Protein AF-A0A8T5T2Q2-F1 (afdb_monomer)

Secondary structure (DSSP, 8-state):
-HHHHHHHHHHHHHHS--SEEEEETTEEEEE-SSS-TTTSEEE-S----S-HHHHHHHHHHHHHHTT----B---S---

Sequence (79 aa):
MKDRVSHLQELSNNSWPAKNILLLNGWIIRISEGVTNRANSVLPLRYSGTNVHEDIKEVENIYSSNNLPVIFQVPDYYE

Foldseek 3Di:
DLVVVLVVLVVVCVVDDAPDWDDDQQKTQADHPQPDCSRHAIEPSDHRDDDVVVVVVVSCVVQVVVVHDYHYDDDPDDD

Mean predicted aligned error: 4.46 Å

Solvent-accessible surface area (backbone atoms only — not comparable to full-atom values): 4736 Å² total; per-residue (Å²): 112,65,69,60,54,47,49,51,50,52,52,55,42,72,76,55,68,42,82,38,79,48,80,53,51,57,22,41,39,28,45,42,95,67,85,42,72,84,36,24,22,31,38,69,74,41,83,70,65,93,51,70,69,60,53,50,51,52,51,46,51,57,25,52,78,67,77,39,80,78,42,75,63,73,70,97,78,82,130

Structure (mmCIF, N/CA/C/O backbone):
data_AF-A0A8T5T2Q2-F1
#
_entry.id   AF-A0A8T5T2Q2-F1
#
loop_
_atom_site.group_PDB
_atom_site.id
_atom_site.type_symbol
_atom_site.label_atom_id
_atom_site.label_alt_id
_atom_site.label_comp_id
_atom_site.label_asym_id
_atom_site.label_entity_id
_atom_site.label_seq_id
_atom_site.pdbx_PDB_ins_code
_atom_site.Cartn_x
_atom_site.Cartn_y
_atom_site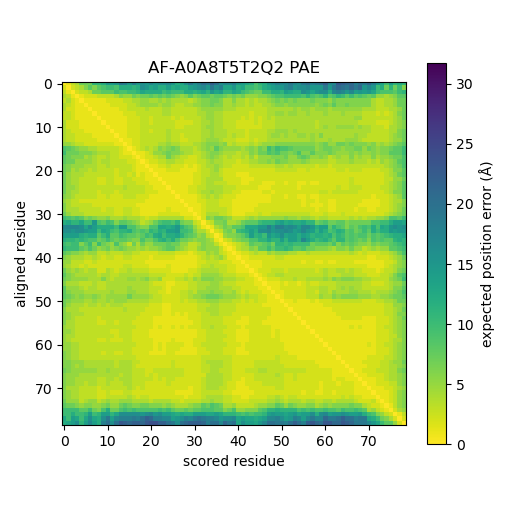.Cartn_z
_atom_site.occupancy
_atom_site.B_iso_or_equiv
_atom_site.auth_seq_id
_atom_site.auth_comp_id
_atom_site.auth_asym_id
_atom_site.auth_atom_id
_atom_site.pdbx_PDB_model_num
ATOM 1 N N . MET A 1 1 ? -1.290 -8.533 -21.139 1.00 60.91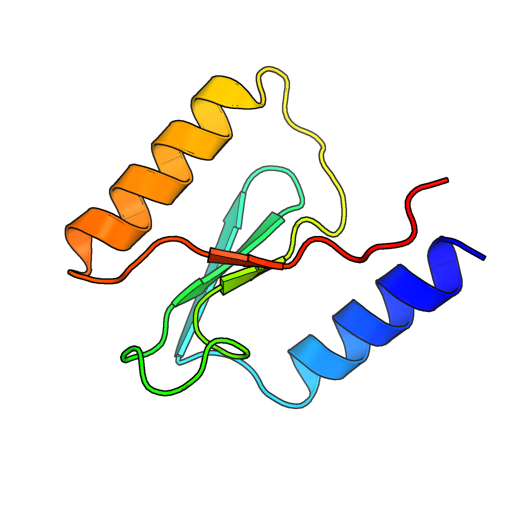 1 MET A N 1
ATOM 2 C CA . MET A 1 1 ? -2.573 -8.542 -20.392 1.00 60.91 1 MET A CA 1
ATOM 3 C C . MET A 1 1 ? -2.431 -7.850 -19.032 1.00 60.91 1 MET A C 1
ATOM 5 O O . MET A 1 1 ? -3.272 -7.013 -18.724 1.00 60.91 1 MET A O 1
ATOM 9 N N . LYS A 1 2 ? -1.327 -8.098 -18.304 1.00 64.56 2 LYS A N 1
ATOM 10 C CA . LYS A 1 2 ? -0.865 -7.379 -17.096 1.00 64.56 2 LYS A CA 1
ATOM 11 C C . LYS A 1 2 ? -1.099 -5.864 -17.106 1.00 64.56 2 LYS A C 1
ATOM 13 O O . LYS A 1 2 ? -1.815 -5.357 -16.250 1.00 64.56 2 LYS A O 1
ATOM 18 N N . ASP A 1 3 ? -0.604 -5.167 -18.131 1.00 71.62 3 ASP A N 1
ATOM 19 C CA . ASP A 1 3 ? -0.717 -3.703 -18.205 1.00 71.62 3 ASP A CA 1
ATOM 20 C C . ASP A 1 3 ? -2.167 -3.210 -18.231 1.00 71.62 3 ASP A C 1
ATOM 22 O O . ASP A 1 3 ? -2.465 -2.152 -17.688 1.00 71.62 3 ASP A O 1
ATOM 26 N N . ARG A 1 4 ? -3.098 -3.990 -18.801 1.00 83.38 4 ARG A N 1
ATOM 27 C CA . ARG A 1 4 ? -4.520 -3.617 -18.827 1.00 83.38 4 ARG A CA 1
ATOM 28 C C . ARG A 1 4 ? -5.157 -3.728 -17.445 1.00 83.38 4 ARG A C 1
ATOM 30 O O . ARG A 1 4 ? -5.949 -2.864 -17.094 1.00 83.38 4 ARG A O 1
ATOM 37 N N . VAL A 1 5 ? -4.825 -4.761 -16.666 1.00 83.56 5 VAL A N 1
ATOM 38 C CA . VAL A 1 5 ? -5.382 -4.944 -15.314 1.00 83.56 5 VAL A CA 1
ATOM 39 C C . VAL A 1 5 ? -4.845 -3.873 -14.373 1.00 83.56 5 VAL A C 1
ATOM 41 O O . VAL A 1 5 ? -5.641 -3.197 -13.725 1.00 83.56 5 VAL A O 1
ATOM 44 N N . SER A 1 6 ? -3.527 -3.653 -14.356 1.00 82.38 6 SER A N 1
ATOM 45 C CA . SER A 1 6 ? -2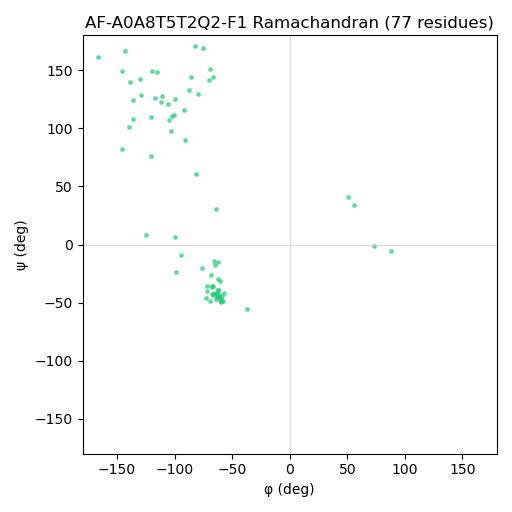.919 -2.593 -13.542 1.00 82.38 6 SER A CA 1
ATOM 46 C C . SER A 1 6 ? -3.471 -1.216 -13.916 1.00 82.38 6 SER A C 1
ATOM 48 O O . SER A 1 6 ? -3.873 -0.463 -13.036 1.00 82.38 6 SER A O 1
ATOM 50 N N . HIS A 1 7 ? -3.604 -0.920 -15.214 1.00 86.69 7 HIS A N 1
ATOM 51 C CA . HIS A 1 7 ? -4.172 0.348 -15.671 1.00 86.69 7 HIS A CA 1
ATOM 52 C C . HIS A 1 7 ? -5.638 0.533 -15.245 1.00 86.69 7 HIS A C 1
ATOM 54 O O . HIS A 1 7 ? -6.028 1.611 -14.800 1.00 86.69 7 HIS A O 1
ATOM 60 N N . LEU A 1 8 ? -6.464 -0.516 -15.321 1.00 88.62 8 LEU A N 1
ATOM 61 C CA . LEU A 1 8 ? -7.849 -0.453 -14.845 1.00 88.62 8 LEU A CA 1
ATOM 62 C C . LEU A 1 8 ? -7.932 -0.280 -13.323 1.00 88.62 8 LEU A C 1
ATOM 64 O O . LEU A 1 8 ? -8.810 0.436 -12.842 1.00 88.62 8 LEU A O 1
ATOM 68 N N . GLN A 1 9 ? -7.022 -0.892 -12.563 1.00 87.50 9 GLN A N 1
ATOM 69 C CA . GLN A 1 9 ? -6.936 -0.696 -11.116 1.00 87.50 9 GLN A CA 1
ATOM 70 C C . GLN A 1 9 ? -6.526 0.742 -10.764 1.00 87.50 9 GLN A C 1
ATOM 72 O O . GLN A 1 9 ? -7.134 1.334 -9.874 1.00 87.50 9 GLN A O 1
ATOM 77 N N . GLU A 1 10 ? -5.571 1.332 -11.489 1.00 88.19 10 GLU A N 1
ATOM 78 C CA . GLU A 1 10 ? -5.185 2.744 -11.345 1.00 88.19 10 GLU A CA 1
ATOM 79 C C . GLU A 1 10 ? -6.357 3.686 -11.647 1.00 88.19 10 GLU A C 1
ATOM 81 O O . GLU A 1 10 ? -6.679 4.558 -10.838 1.00 88.19 10 GLU A O 1
ATOM 86 N N . LEU A 1 11 ? -7.052 3.481 -12.771 1.00 90.06 11 LEU A N 1
ATOM 87 C CA . LEU A 1 11 ? -8.230 4.274 -13.138 1.00 90.06 11 LEU A CA 1
ATOM 88 C C . LEU A 1 11 ? -9.356 4.139 -12.104 1.00 90.06 11 LEU A C 1
ATOM 90 O O . LEU A 1 11 ? -9.943 5.141 -11.685 1.00 90.06 11 LEU A O 1
ATOM 94 N N . SER A 1 12 ? -9.647 2.914 -11.658 1.00 87.25 12 SER A N 1
ATOM 95 C CA . SER A 1 12 ? -10.653 2.664 -10.623 1.00 87.25 12 SER A CA 1
ATOM 96 C C . SER A 1 12 ? -10.286 3.327 -9.297 1.00 87.25 12 SER A C 1
ATOM 98 O O . SER A 1 12 ? -11.175 3.840 -8.619 1.00 87.25 12 SER A O 1
ATOM 100 N N . ASN A 1 13 ? -9.007 3.307 -8.919 1.00 87.94 13 ASN A N 1
ATOM 101 C CA . ASN A 1 13 ? -8.505 3.960 -7.715 1.00 87.94 13 ASN A CA 1
ATOM 102 C C . ASN A 1 13 ? -8.679 5.482 -7.800 1.00 87.94 13 ASN A C 1
ATOM 104 O O . ASN A 1 13 ? -9.207 6.097 -6.879 1.00 87.94 13 ASN A O 1
ATOM 108 N N . ASN A 1 14 ? -8.301 6.080 -8.931 1.00 88.12 14 ASN A N 1
ATOM 109 C CA . ASN A 1 14 ? -8.387 7.528 -9.135 1.00 88.12 14 ASN A CA 1
ATOM 110 C C . ASN A 1 14 ? -9.833 8.039 -9.212 1.00 88.12 14 ASN A C 1
ATOM 112 O O . ASN A 1 14 ? -10.095 9.190 -8.874 1.00 88.12 14 ASN A O 1
ATOM 116 N N . SER A 1 15 ? -10.778 7.187 -9.618 1.00 88.00 15 SER A N 1
ATOM 117 C CA . SER A 1 15 ? -12.204 7.537 -9.691 1.00 88.00 15 SER A CA 1
ATOM 118 C C . SER A 1 15 ? -12.891 7.572 -8.320 1.00 88.00 15 SER A C 1
ATOM 120 O O . SER A 1 15 ? -13.952 8.177 -8.184 1.00 88.00 15 SER A O 1
ATOM 122 N N . TRP A 1 16 ? -12.321 6.915 -7.304 1.00 81.56 16 TRP A N 1
ATOM 123 C CA . TRP A 1 16 ? -12.843 6.924 -5.937 1.00 81.56 16 TRP A CA 1
ATOM 124 C C . TRP A 1 16 ? -11.696 6.875 -4.919 1.00 81.56 16 TRP A C 1
ATOM 126 O O . TRP A 1 16 ? -11.353 5.796 -4.420 1.00 81.56 16 TRP A O 1
ATOM 136 N N . PRO A 1 17 ? -11.084 8.032 -4.612 1.00 81.25 17 PRO A N 1
ATOM 137 C CA . PRO A 1 17 ? -9.931 8.089 -3.728 1.00 81.25 17 PRO A CA 1
ATOM 138 C C . PRO A 1 17 ? -10.311 7.757 -2.280 1.00 81.25 17 PRO A C 1
ATOM 140 O O . PRO A 1 17 ? -11.432 7.999 -1.825 1.00 81.25 17 PRO A O 1
ATOM 143 N N . ALA A 1 18 ? -9.353 7.198 -1.544 1.00 87.88 18 ALA A N 1
ATOM 144 C CA . ALA A 1 18 ? -9.472 7.032 -0.101 1.00 87.88 18 ALA A CA 1
ATOM 145 C C . ALA A 1 18 ? -9.270 8.361 0.635 1.00 87.88 18 ALA A C 1
ATOM 147 O O . ALA A 1 18 ? -8.817 9.346 0.054 1.00 87.88 18 ALA A O 1
ATOM 148 N N . LYS A 1 19 ? -9.585 8.370 1.935 1.00 89.12 19 LYS A N 1
ATOM 149 C CA . LYS A 1 19 ? -9.427 9.557 2.785 1.00 89.12 19 LYS A CA 1
ATOM 150 C C . LYS A 1 19 ? -7.955 9.954 2.910 1.00 89.12 19 LYS A C 1
ATOM 152 O O . LYS A 1 19 ? -7.640 11.131 2.810 1.00 89.12 19 LYS A O 1
ATOM 157 N N . 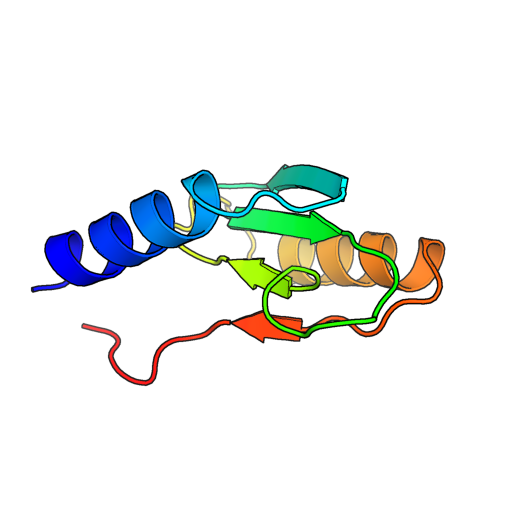ASN A 1 20 ? -7.074 8.970 3.089 1.00 91.06 20 ASN A N 1
ATOM 158 C CA . ASN A 1 20 ? -5.628 9.152 3.064 1.00 91.06 20 ASN A CA 1
ATOM 159 C C . ASN A 1 20 ? -4.985 8.119 2.134 1.00 91.06 20 ASN A C 1
ATOM 161 O O . ASN A 1 20 ? -5.411 6.960 2.086 1.00 91.06 20 ASN A O 1
ATOM 165 N N . ILE A 1 21 ? -3.949 8.546 1.414 1.00 93.12 21 ILE A N 1
ATOM 166 C CA . ILE A 1 21 ? -3.180 7.710 0.492 1.00 93.12 21 ILE A CA 1
ATOM 167 C C . ILE A 1 21 ? -1.699 7.865 0.827 1.00 93.12 21 ILE A C 1
ATOM 169 O O . ILE A 1 21 ? -1.198 8.986 0.899 1.00 93.12 21 ILE A O 1
ATOM 173 N N . LEU A 1 22 ? -1.007 6.741 1.002 1.00 94.75 22 LEU A N 1
ATOM 174 C CA . LEU A 1 22 ? 0.447 6.678 1.143 1.00 94.75 22 LEU A CA 1
ATOM 175 C C . LEU A 1 22 ? 1.024 5.831 0.008 1.00 94.75 22 LEU A C 1
ATOM 177 O O . LEU A 1 22 ? 0.374 4.905 -0.482 1.00 94.75 22 LEU A O 1
ATOM 181 N N . LEU A 1 23 ? 2.247 6.149 -0.406 1.00 95.06 23 LEU A N 1
ATOM 182 C CA . LEU A 1 23 ? 2.986 5.385 -1.405 1.00 95.06 23 LEU A CA 1
ATOM 183 C C . LEU A 1 23 ? 4.167 4.699 -0.727 1.00 95.06 23 LEU A C 1
ATOM 185 O O . LEU A 1 23 ? 4.963 5.363 -0.068 1.00 95.06 23 LEU A O 1
ATOM 189 N N . LEU A 1 24 ? 4.287 3.388 -0.919 1.00 96.25 24 LEU A N 1
ATOM 190 C CA . LEU A 1 24 ? 5.387 2.591 -0.383 1.00 96.25 24 LEU A CA 1
ATOM 191 C C . LEU A 1 24 ? 5.879 1.636 -1.463 1.00 96.25 24 LEU A C 1
ATOM 193 O O . LEU A 1 24 ? 5.187 0.684 -1.802 1.00 96.25 24 LEU A O 1
ATOM 197 N N . ASN A 1 25 ? 7.059 1.896 -2.027 1.00 95.44 25 ASN A N 1
ATOM 198 C CA . ASN A 1 25 ? 7.735 0.973 -2.947 1.00 95.44 25 ASN A CA 1
ATOM 199 C C . ASN A 1 25 ? 6.851 0.451 -4.101 1.00 95.44 25 ASN A C 1
ATOM 201 O O . ASN A 1 25 ? 6.898 -0.724 -4.461 1.00 95.44 25 ASN A O 1
ATOM 205 N N . GLY A 1 26 ? 6.033 1.337 -4.681 1.00 91.94 26 GLY A N 1
ATOM 206 C CA . GLY A 1 26 ? 5.101 1.020 -5.771 1.00 91.94 26 GLY A CA 1
ATOM 207 C C . GLY A 1 26 ? 3.715 0.536 -5.319 1.00 91.94 26 GLY A C 1
ATOM 208 O O . GLY A 1 26 ? 2.816 0.393 -6.152 1.00 91.94 26 GLY A O 1
ATOM 209 N N . TRP A 1 27 ? 3.509 0.337 -4.017 1.00 94.44 27 TRP A N 1
ATOM 210 C CA . TRP A 1 27 ? 2.200 0.076 -3.427 1.00 94.44 27 TRP A CA 1
ATOM 211 C C . TRP A 1 27 ? 1.468 1.372 -3.111 1.00 94.44 27 TRP A C 1
ATOM 213 O O . TRP A 1 27 ? 2.062 2.357 -2.669 1.00 94.44 27 TRP A O 1
ATOM 223 N N . ILE A 1 28 ? 0.150 1.334 -3.293 1.00 94.44 28 ILE A N 1
ATOM 224 C CA . ILE A 1 28 ? -0.765 2.386 -2.856 1.00 94.44 28 ILE A CA 1
ATOM 225 C C . ILE A 1 28 ? -1.451 1.898 -1.584 1.00 94.44 28 ILE A C 1
ATOM 227 O O . ILE A 1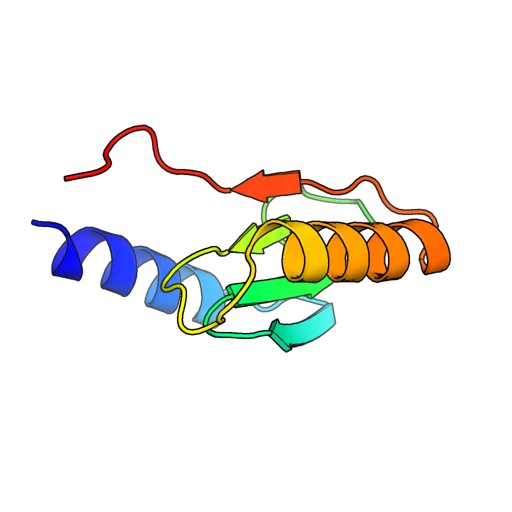 28 ? -2.277 0.988 -1.631 1.00 94.44 28 ILE A O 1
ATOM 231 N N . ILE A 1 29 ? -1.129 2.501 -0.448 1.00 95.12 29 ILE A N 1
ATOM 232 C CA . ILE A 1 29 ? -1.760 2.205 0.838 1.00 95.12 29 ILE A CA 1
ATOM 233 C C . ILE A 1 29 ? -2.937 3.158 1.003 1.00 95.12 29 ILE A C 1
ATOM 235 O O . ILE A 1 29 ? -2.751 4.375 1.088 1.00 95.12 29 ILE A O 1
ATOM 239 N N . ARG A 1 30 ? -4.155 2.616 1.041 1.00 93.69 30 ARG A N 1
ATOM 240 C CA . ARG A 1 30 ? -5.367 3.412 1.222 1.00 93.69 30 ARG A CA 1
ATOM 241 C C . ARG A 1 30 ? -5.926 3.246 2.620 1.00 93.69 30 ARG A C 1
ATOM 243 O O . ARG A 1 30 ? -6.305 2.139 3.006 1.00 93.69 30 ARG A O 1
ATOM 250 N N . ILE A 1 31 ? -6.034 4.364 3.330 1.00 91.81 31 ILE A N 1
ATOM 251 C CA . ILE A 1 31 ? -6.611 4.424 4.669 1.00 91.81 31 ILE A CA 1
ATOM 252 C C . ILE A 1 31 ? -7.932 5.187 4.599 1.00 91.81 31 ILE A C 1
ATOM 254 O O . ILE A 1 31 ? -8.011 6.342 4.168 1.00 91.81 31 ILE A O 1
ATOM 258 N N . SER A 1 32 ? -8.992 4.521 5.033 1.00 87.94 32 SER A N 1
ATOM 259 C CA . SER A 1 32 ? -10.328 5.084 5.202 1.00 87.94 32 SER A CA 1
ATOM 260 C C . SER A 1 32 ? -10.951 4.464 6.451 1.00 87.94 32 SER A C 1
ATOM 262 O O . SER A 1 32 ? -10.421 3.480 6.948 1.00 87.94 32 SER A O 1
ATOM 264 N N . GLU A 1 33 ? -12.051 5.020 6.961 1.00 78.75 33 GLU A N 1
ATOM 265 C CA . GLU A 1 33 ? -12.698 4.708 8.256 1.00 78.75 33 GLU A CA 1
ATOM 266 C C . GLU A 1 33 ? -13.263 3.266 8.376 1.00 78.75 33 GLU A C 1
ATOM 268 O O . GLU A 1 33 ? -14.275 3.034 9.025 1.00 78.75 33 GLU A O 1
ATOM 273 N N . GLY A 1 34 ? -12.669 2.275 7.705 1.00 67.94 34 GLY A N 1
ATOM 274 C CA . GLY A 1 34 ? -13.023 0.858 7.774 1.00 67.94 34 GLY A CA 1
ATOM 275 C C . GLY A 1 34 ? -14.326 0.487 7.067 1.00 67.94 34 GLY A C 1
ATOM 276 O O . GLY A 1 34 ? -14.674 -0.686 7.023 1.00 67.94 34 GLY A O 1
ATOM 277 N N . VAL A 1 35 ? -15.039 1.458 6.484 1.00 69.44 35 VAL A N 1
ATOM 278 C CA . VAL A 1 35 ? -16.398 1.260 5.947 1.00 69.44 35 VAL A CA 1
ATOM 279 C C . VAL A 1 35 ? -16.424 0.332 4.729 1.00 69.44 35 VAL A C 1
ATOM 281 O O . VAL A 1 35 ? -17.374 -0.425 4.548 1.00 69.44 35 VAL A O 1
ATOM 284 N N . THR A 1 36 ? -15.398 0.377 3.869 1.00 72.19 36 THR A N 1
ATOM 285 C CA . THR A 1 36 ? -15.320 -0.500 2.690 1.00 72.19 36 THR A CA 1
ATOM 286 C C . THR A 1 36 ? -13.909 -1.029 2.470 1.00 72.19 36 THR A C 1
ATOM 288 O O . THR A 1 36 ? -12.937 -0.274 2.515 1.00 72.19 36 THR A O 1
ATOM 291 N N . ASN A 1 37 ? -13.804 -2.305 2.093 1.00 70.19 37 ASN A N 1
ATOM 292 C CA . ASN A 1 37 ? -12.534 -2.924 1.696 1.00 70.19 37 ASN A CA 1
ATOM 293 C C . ASN A 1 37 ? -11.966 -2.331 0.393 1.00 70.19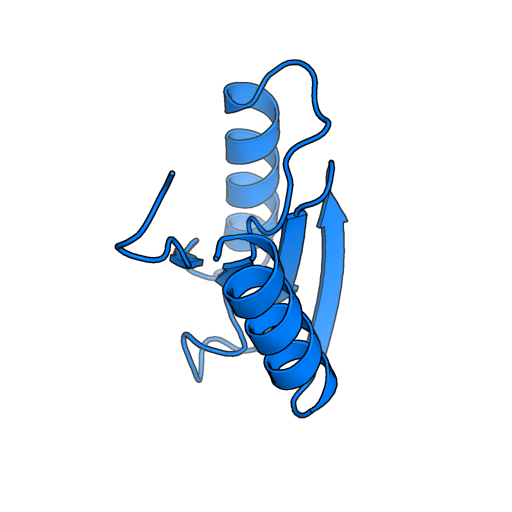 37 ASN A C 1
ATOM 295 O O . ASN A 1 37 ? -10.793 -2.530 0.089 1.00 70.19 37 ASN A O 1
ATOM 299 N N . ARG A 1 38 ? -12.766 -1.578 -0.382 1.00 75.62 38 ARG A N 1
ATOM 300 C CA . ARG A 1 38 ? -12.287 -0.880 -1.586 1.00 75.62 38 ARG A CA 1
ATOM 301 C C . ARG A 1 38 ? -11.421 0.326 -1.230 1.00 75.62 38 ARG A C 1
ATOM 303 O O . ARG A 1 38 ? -10.370 0.507 -1.826 1.00 75.62 38 ARG A O 1
ATOM 310 N N . ALA A 1 39 ? -11.856 1.151 -0.279 1.00 80.25 39 ALA A N 1
ATOM 311 C CA . ALA A 1 39 ? -11.132 2.362 0.113 1.00 80.25 39 ALA A CA 1
ATOM 312 C C . ALA A 1 39 ? -10.193 2.153 1.315 1.00 80.25 39 ALA A C 1
ATOM 314 O O . ALA A 1 39 ? -9.409 3.047 1.615 1.00 80.25 39 ALA A O 1
ATOM 315 N N . ASN A 1 40 ? -10.260 0.998 1.986 1.00 90.12 40 ASN A N 1
ATOM 316 C CA . ASN A 1 40 ? -9.378 0.626 3.089 1.00 90.12 40 ASN A CA 1
ATOM 317 C C . ASN A 1 40 ? -8.605 -0.664 2.769 1.00 90.12 40 ASN A C 1
ATOM 319 O O . ASN A 1 40 ? -8.971 -1.747 3.222 1.00 90.12 40 ASN A O 1
ATOM 323 N N . SER A 1 41 ? -7.589 -0.549 1.915 1.00 93.44 41 SER A N 1
ATOM 324 C CA . SER A 1 41 ? -6.754 -1.674 1.478 1.00 93.44 41 SER A CA 1
ATOM 325 C C . SER A 1 41 ? -5.488 -1.206 0.763 1.00 93.44 41 SER A C 1
ATOM 327 O O . SER A 1 41 ? -5.396 -0.079 0.275 1.00 93.44 41 SER A O 1
ATOM 329 N N . VAL A 1 42 ? -4.516 -2.103 0.672 1.00 94.69 42 VAL A N 1
ATOM 330 C CA . VAL A 1 42 ? -3.287 -1.921 -0.094 1.00 94.69 42 VAL A CA 1
ATOM 331 C C . VAL A 1 42 ? -3.512 -2.378 -1.528 1.00 94.69 42 VAL A C 1
ATOM 333 O O . VAL A 1 42 ? -4.030 -3.471 -1.769 1.00 94.69 42 VAL A O 1
ATOM 336 N N . LEU A 1 43 ? -3.080 -1.550 -2.477 1.00 93.00 43 LEU A N 1
ATOM 337 C CA . LEU A 1 43 ? -3.010 -1.848 -3.903 1.00 93.00 43 LEU A CA 1
ATOM 338 C C . LEU A 1 43 ? -1.556 -2.148 -4.293 1.00 93.00 43 LEU A C 1
ATOM 340 O O . LEU A 1 43 ? -0.788 -1.209 -4.530 1.00 93.00 43 LEU A O 1
ATOM 344 N N . PRO A 1 44 ? -1.153 -3.428 -4.374 1.00 90.94 44 PRO A N 1
ATOM 345 C CA . PRO A 1 44 ? 0.197 -3.811 -4.763 1.00 90.94 44 PRO A CA 1
ATOM 346 C C . PRO A 1 44 ? 0.360 -3.793 -6.293 1.00 90.94 44 PRO A C 1
ATOM 348 O O . PRO A 1 44 ? 0.622 -4.820 -6.912 1.00 90.94 44 PRO A O 1
ATOM 351 N N . LEU A 1 45 ? 0.167 -2.626 -6.922 1.00 86.62 45 LEU A N 1
ATOM 352 C CA . LEU A 1 45 ? 0.188 -2.480 -8.387 1.00 86.62 45 LEU A CA 1
ATOM 353 C C . LEU A 1 45 ? 1.538 -2.867 -8.993 1.00 86.62 45 LEU A C 1
ATOM 355 O O . LEU A 1 45 ? 1.604 -3.535 -10.026 1.00 86.62 45 LEU A O 1
ATOM 359 N N . ARG A 1 46 ? 2.618 -2.412 -8.355 1.00 86.88 46 ARG A N 1
ATOM 360 C CA . ARG A 1 46 ? 4.007 -2.729 -8.689 1.00 86.88 46 ARG A CA 1
ATOM 361 C C . ARG A 1 46 ? 4.799 -2.788 -7.395 1.00 86.88 46 ARG A C 1
ATOM 363 O O . ARG A 1 46 ? 4.474 -2.075 -6.457 1.00 86.88 46 ARG A O 1
ATOM 370 N N . TYR A 1 47 ? 5.837 -3.612 -7.352 1.00 91.38 47 TYR A N 1
ATOM 371 C CA . TYR A 1 47 ? 6.762 -3.628 -6.228 1.00 91.38 47 TYR A CA 1
ATOM 372 C C . TYR A 1 47 ? 8.153 -3.223 -6.703 1.00 91.38 47 TYR A C 1
ATOM 374 O O . TYR A 1 47 ? 8.663 -3.785 -7.672 1.00 91.38 47 TYR A O 1
ATOM 382 N N . SER A 1 48 ? 8.734 -2.224 -6.048 1.00 94.50 48 SER A N 1
ATOM 383 C CA . SER A 1 48 ? 10.071 -1.698 -6.341 1.00 94.50 48 SER A CA 1
ATOM 384 C C . SER A 1 48 ? 10.994 -1.698 -5.121 1.00 94.50 48 SER A C 1
ATOM 386 O O . SER A 1 48 ? 12.058 -1.085 -5.172 1.00 94.50 48 SER A O 1
ATOM 388 N N . GLY A 1 49 ? 10.571 -2.315 -4.015 1.00 94.06 49 GLY A N 1
ATOM 389 C CA . GLY A 1 49 ? 11.367 -2.415 -2.796 1.00 94.06 49 GLY A CA 1
ATOM 390 C C . GLY A 1 49 ? 12.380 -3.558 -2.865 1.00 94.06 49 GLY A C 1
ATOM 391 O O . GLY A 1 49 ? 12.370 -4.378 -3.785 1.00 94.06 49 GLY A O 1
ATOM 392 N N . THR A 1 50 ? 13.277 -3.600 -1.885 1.00 95.62 50 THR A N 1
ATOM 393 C CA . THR A 1 50 ? 14.346 -4.607 -1.794 1.00 95.62 50 THR A CA 1
ATOM 394 C C . THR A 1 50 ? 14.007 -5.756 -0.846 1.00 95.62 50 THR A C 1
ATOM 396 O O . THR A 1 50 ? 14.548 -6.848 -1.013 1.00 95.62 50 THR A O 1
ATOM 399 N N . ASN A 1 51 ? 13.111 -5.540 0.125 1.00 96.31 51 ASN A N 1
ATOM 400 C CA . ASN A 1 51 ? 12.674 -6.549 1.087 1.00 96.31 51 ASN A CA 1
ATOM 401 C C . ASN A 1 51 ? 11.162 -6.459 1.340 1.00 96.31 51 ASN A C 1
ATOM 403 O O . ASN A 1 51 ? 10.684 -5.650 2.134 1.00 96.31 51 ASN A O 1
ATOM 407 N N . VAL A 1 52 ? 10.409 -7.354 0.700 1.00 95.19 52 VAL A N 1
ATOM 408 C CA . VAL A 1 52 ? 8.942 -7.356 0.783 1.00 95.19 52 VAL A CA 1
ATOM 409 C C . VAL A 1 52 ? 8.434 -7.599 2.204 1.00 95.19 52 VAL A C 1
ATOM 411 O O . VAL A 1 52 ? 7.384 -7.086 2.569 1.00 95.19 52 VAL A O 1
ATOM 414 N N . HIS A 1 53 ? 9.172 -8.338 3.036 1.00 97.12 53 HIS A N 1
ATOM 415 C CA . HIS A 1 53 ? 8.750 -8.620 4.408 1.00 97.12 53 HIS A CA 1
ATOM 416 C C . HIS A 1 53 ? 8.845 -7.388 5.311 1.00 97.12 53 HIS A C 1
ATOM 418 O O . HIS A 1 53 ? 7.995 -7.205 6.181 1.00 97.12 53 HIS A O 1
ATOM 424 N N . GLU A 1 54 ? 9.850 -6.537 5.099 1.00 97.88 54 GLU A N 1
ATOM 425 C CA . GLU A 1 54 ? 9.964 -5.261 5.814 1.00 97.88 54 GLU A CA 1
ATOM 426 C C . GLU A 1 54 ? 8.830 -4.315 5.417 1.00 97.88 54 GLU A C 1
ATOM 428 O O . GLU A 1 54 ? 8.183 -3.738 6.289 1.00 97.88 54 GLU A O 1
ATOM 433 N N . ASP A 1 55 ? 8.515 -4.241 4.123 1.00 97.38 55 ASP A N 1
ATOM 434 C CA . ASP A 1 55 ? 7.426 -3.397 3.629 1.00 97.38 55 ASP A CA 1
ATOM 435 C C . ASP A 1 55 ? 6.043 -3.890 4.081 1.00 97.38 55 ASP A C 1
ATOM 437 O O . ASP A 1 55 ? 5.183 -3.079 4.422 1.00 97.38 55 ASP A O 1
ATOM 441 N N . ILE A 1 56 ? 5.819 -5.209 4.151 1.00 97.56 56 ILE A N 1
ATOM 442 C CA . ILE A 1 56 ? 4.592 -5.773 4.743 1.00 97.56 56 ILE A CA 1
ATOM 443 C C . ILE A 1 56 ? 4.469 -5.349 6.207 1.00 97.56 56 ILE A C 1
ATOM 445 O O . ILE A 1 56 ? 3.407 -4.883 6.615 1.00 97.56 56 ILE A O 1
ATOM 449 N N . LYS A 1 57 ? 5.550 -5.462 6.986 1.00 98.00 57 LYS A N 1
ATOM 450 C CA . LYS A 1 57 ? 5.549 -5.077 8.401 1.00 98.00 57 LYS A CA 1
ATOM 451 C C . LYS A 1 57 ? 5.261 -3.586 8.584 1.00 98.00 57 LYS A C 1
ATOM 453 O O . LYS A 1 57 ? 4.536 -3.207 9.501 1.00 98.00 57 LYS A O 1
ATOM 458 N N . GLU A 1 58 ? 5.799 -2.742 7.709 1.00 97.56 58 GLU A N 1
ATOM 459 C CA . GLU A 1 58 ? 5.518 -1.306 7.726 1.00 97.56 58 GLU A CA 1
ATOM 460 C C . GLU A 1 58 ? 4.037 -1.020 7.456 1.00 97.56 58 GLU A C 1
ATOM 462 O O . GLU A 1 58 ? 3.397 -0.272 8.196 1.00 97.56 58 GLU A O 1
ATOM 467 N N . VAL A 1 59 ? 3.447 -1.685 6.459 1.00 97.31 59 VAL A N 1
ATOM 468 C CA . VAL A 1 59 ? 2.005 -1.601 6.199 1.00 97.31 59 VAL A CA 1
ATOM 469 C C . VAL A 1 59 ? 1.201 -2.041 7.427 1.00 97.31 59 VAL A C 1
ATOM 471 O O . VAL A 1 59 ? 0.277 -1.337 7.835 1.00 97.31 59 VAL A O 1
ATOM 474 N N . GLU A 1 60 ? 1.529 -3.181 8.035 1.00 97.06 60 GLU A N 1
ATOM 475 C CA . GLU A 1 60 ? 0.836 -3.680 9.229 1.00 97.06 60 GLU A CA 1
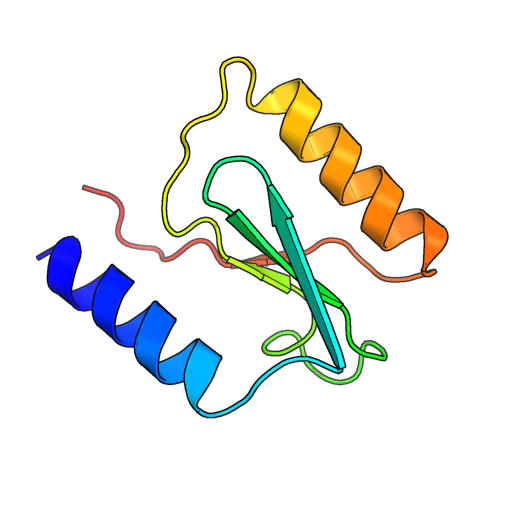ATOM 476 C C . GLU A 1 60 ? 0.873 -2.663 10.379 1.00 97.06 60 GLU A C 1
ATOM 478 O O . GLU A 1 60 ? -0.155 -2.415 11.016 1.00 97.06 60 GLU A O 1
ATOM 483 N N . ASN A 1 61 ? 2.017 -2.007 10.598 1.00 97.38 61 ASN A N 1
ATOM 484 C CA . ASN A 1 61 ? 2.158 -0.942 11.593 1.00 97.38 61 ASN A CA 1
ATOM 485 C C . ASN A 1 61 ? 1.261 0.266 11.276 1.00 97.38 61 ASN A C 1
ATOM 487 O O . ASN A 1 61 ? 0.589 0.792 12.169 1.00 97.38 61 ASN A O 1
ATOM 491 N N . ILE A 1 62 ? 1.205 0.692 10.009 1.00 95.56 62 ILE A N 1
ATOM 492 C CA . ILE A 1 62 ? 0.349 1.800 9.561 1.00 95.56 62 ILE A CA 1
ATOM 493 C C . ILE A 1 62 ? -1.124 1.486 9.846 1.00 95.56 62 ILE A C 1
ATOM 495 O O . ILE A 1 62 ? -1.813 2.299 10.460 1.00 95.56 62 ILE A O 1
ATOM 499 N N . TYR A 1 63 ? -1.619 0.309 9.462 1.00 94.31 63 TYR A N 1
ATOM 500 C CA . TYR A 1 63 ? -3.022 -0.051 9.704 1.00 94.31 63 TYR A CA 1
ATOM 501 C C . TYR A 1 63 ? -3.328 -0.228 11.198 1.00 94.31 63 TYR A C 1
ATOM 503 O O . TYR A 1 63 ? -4.334 0.297 11.680 1.00 94.31 63 TYR A O 1
ATOM 511 N N . SER A 1 64 ? -2.431 -0.878 11.947 1.00 94.69 64 SER A N 1
ATOM 512 C CA . SER A 1 64 ? -2.572 -1.091 13.394 1.00 94.69 64 SER A CA 1
ATOM 513 C C . SER A 1 64 ? -2.632 0.227 14.174 1.00 94.69 64 SER A C 1
ATOM 515 O O . SER A 1 64 ? -3.520 0.410 15.005 1.00 94.69 64 SER A O 1
ATOM 517 N N . SER A 1 65 ? -1.768 1.195 13.843 1.00 94.75 65 SER A N 1
ATOM 518 C CA . SER A 1 65 ? -1.777 2.533 14.463 1.00 94.75 65 SER A CA 1
ATOM 519 C C . SER A 1 65 ? -3.043 3.348 14.172 1.00 94.75 65 SER A C 1
ATOM 521 O O . SER A 1 65 ? -3.341 4.296 14.895 1.00 94.75 65 SER A O 1
ATOM 523 N N . ASN A 1 66 ? -3.805 2.965 13.143 1.00 90.81 66 ASN A N 1
ATOM 524 C CA . ASN A 1 66 ? -5.101 3.548 12.805 1.00 90.81 66 ASN A CA 1
ATOM 525 C C . ASN A 1 66 ? -6.287 2.698 13.303 1.00 90.81 66 ASN A C 1
ATOM 527 O O . ASN A 1 66 ? -7.428 3.011 12.970 1.00 90.81 66 ASN A O 1
ATOM 531 N N . ASN A 1 67 ? -6.048 1.633 14.082 1.00 92.31 67 ASN A N 1
ATOM 532 C CA . ASN A 1 67 ? -7.064 0.677 14.542 1.00 92.31 67 ASN A CA 1
ATOM 533 C C . ASN A 1 67 ? -7.861 0.026 13.393 1.00 92.31 67 ASN A C 1
ATOM 535 O O . ASN A 1 67 ? -9.051 -0.261 13.529 1.00 92.31 67 ASN A O 1
ATOM 539 N N . LEU A 1 68 ? -7.208 -0.212 12.253 1.00 90.88 68 LEU A N 1
ATOM 540 C CA . LEU A 1 68 ? -7.822 -0.787 11.058 1.00 90.88 68 LEU A CA 1
ATOM 541 C C . LEU A 1 68 ? -7.223 -2.164 10.740 1.00 90.88 68 LEU A C 1
ATOM 543 O O . LEU A 1 68 ? -6.040 -2.395 10.990 1.00 90.88 68 LEU A O 1
ATOM 547 N N . PRO A 1 69 ? -8.006 -3.088 10.156 1.00 91.44 69 PRO A N 1
ATOM 548 C CA . PRO A 1 69 ? -7.462 -4.337 9.642 1.00 91.44 69 PRO A CA 1
ATOM 549 C C . PRO A 1 69 ? -6.613 -4.074 8.393 1.00 91.44 69 PRO A C 1
ATOM 551 O O . PRO A 1 69 ? -6.989 -3.265 7.539 1.00 91.44 69 PRO A O 1
ATOM 554 N N . VAL A 1 70 ? -5.499 -4.796 8.262 1.00 93.44 70 VAL A N 1
ATOM 555 C CA . VAL A 1 70 ? -4.687 -4.780 7.042 1.00 93.44 70 VAL A CA 1
ATOM 556 C C . VAL A 1 70 ? -5.326 -5.682 5.986 1.00 93.44 70 VAL A C 1
ATOM 558 O O . VAL A 1 70 ? -5.679 -6.828 6.262 1.00 93.44 70 VAL A O 1
ATOM 561 N N . ILE A 1 71 ? -5.502 -5.167 4.770 1.00 93.31 71 ILE A N 1
ATOM 562 C CA . ILE A 1 71 ? -6.072 -5.922 3.649 1.00 93.31 71 ILE A CA 1
ATOM 563 C C . ILE A 1 71 ? -5.242 -5.633 2.406 1.00 93.31 71 ILE A C 1
ATOM 565 O O . ILE A 1 71 ? -5.123 -4.478 2.001 1.00 93.31 71 ILE A O 1
ATOM 569 N N . PHE A 1 72 ? -4.721 -6.676 1.765 1.00 93.38 72 PHE A N 1
ATOM 570 C CA . PHE A 1 72 ? -4.059 -6.579 0.466 1.00 93.38 72 PHE A CA 1
ATOM 571 C C . PHE A 1 72 ? -5.023 -7.006 -0.638 1.00 93.38 72 PHE A C 1
ATOM 573 O O . PHE A 1 72 ? -5.581 -8.101 -0.598 1.00 93.38 72 PHE A O 1
ATOM 580 N N . GLN A 1 73 ? -5.223 -6.145 -1.636 1.00 90.88 73 GLN A N 1
ATOM 581 C CA . GLN A 1 73 ? -6.072 -6.449 -2.782 1.00 90.88 73 GLN A CA 1
ATOM 582 C C . GLN A 1 73 ? -5.230 -7.079 -3.899 1.00 90.88 73 GLN A C 1
ATOM 584 O O . GLN A 1 73 ? -4.680 -6.396 -4.761 1.00 90.88 73 GLN A O 1
ATOM 589 N N . VAL A 1 74 ? -5.137 -8.402 -3.845 1.00 87.38 74 VAL A N 1
ATOM 590 C CA . VAL A 1 74 ? -4.317 -9.258 -4.710 1.00 87.38 74 VAL A CA 1
ATOM 591 C C . VAL A 1 74 ? -5.240 -9.872 -5.777 1.00 87.38 74 VAL A C 1
ATOM 593 O O . VAL A 1 74 ? -6.136 -10.627 -5.408 1.00 87.38 74 VAL A O 1
ATOM 596 N N . PRO A 1 75 ? -5.138 -9.509 -7.071 1.00 78.19 75 PRO A N 1
ATOM 597 C CA . PRO A 1 75 ? -5.969 -10.111 -8.120 1.00 78.19 75 PRO A CA 1
ATOM 598 C C . PRO A 1 75 ? -5.644 -11.599 -8.332 1.00 78.19 75 PRO A C 1
ATOM 600 O O . PRO A 1 75 ? -4.484 -11.970 -8.331 1.00 78.19 75 PRO A O 1
ATOM 603 N N . ASP A 1 76 ? -6.632 -12.449 -8.624 1.00 74.81 76 ASP A N 1
ATOM 604 C CA . ASP A 1 76 ? -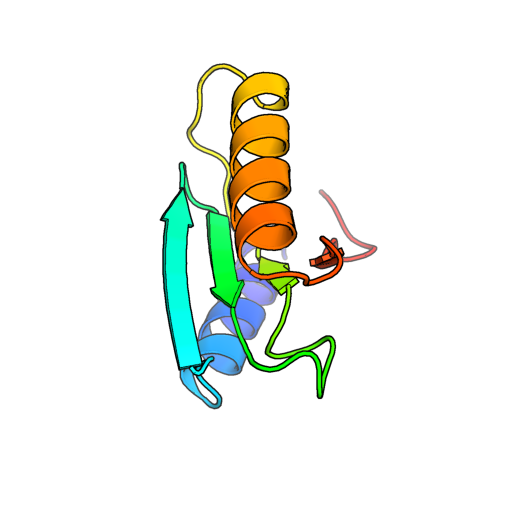6.396 -13.892 -8.862 1.00 74.81 76 ASP A CA 1
ATOM 605 C C . ASP A 1 76 ? -5.487 -14.193 -10.073 1.00 74.81 76 ASP A C 1
ATOM 607 O O . ASP A 1 76 ? -4.991 -15.306 -10.233 1.00 74.81 76 ASP A O 1
ATOM 611 N N . TYR A 1 77 ? -5.260 -13.202 -10.939 1.00 63.94 77 TYR A N 1
ATOM 612 C CA . TYR A 1 77 ? -4.404 -13.318 -12.113 1.00 63.94 77 TYR A CA 1
ATOM 613 C C . TYR A 1 77 ?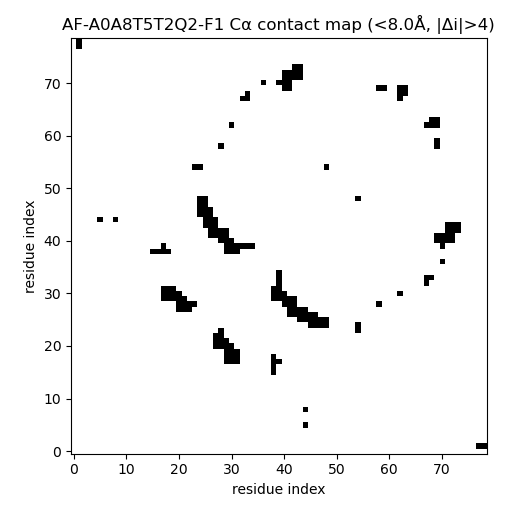 -3.066 -12.604 -11.889 1.00 63.94 77 TYR A C 1
ATOM 615 O O . TYR A 1 77 ? -2.988 -11.373 -11.932 1.00 63.94 77 TYR A O 1
ATOM 623 N N . TYR A 1 78 ? -2.018 -13.405 -11.703 1.00 57.06 78 TYR A N 1
ATOM 624 C CA . TYR A 1 78 ? -0.619 -12.992 -11.713 1.00 57.06 78 TYR A CA 1
ATOM 625 C C . TYR A 1 78 ? 0.106 -13.768 -12.824 1.00 57.06 78 TYR A C 1
ATOM 627 O O . TYR A 1 78 ? 0.296 -14.975 -12.701 1.00 57.06 78 TYR A O 1
ATOM 635 N N . GLU A 1 79 ? 0.496 -13.076 -13.898 1.00 50.38 79 GLU A N 1
ATOM 636 C CA . GLU A 1 79 ? 1.517 -13.528 -14.864 1.00 50.38 79 GLU A CA 1
ATOM 637 C C . GLU A 1 79 ? 2.757 -12.622 -14.786 1.00 50.38 79 GLU A C 1
ATOM 639 O O . GLU A 1 79 ? 2.619 -11.365 -14.807 1.00 50.38 79 GLU A O 1
#

Nearest PDB structures (foldseek):
  6aa0-assembly1_B  TM=6.247E-01  e=5.737E+00  Toxoplasma gondii ME49
  5xij-assembly2_D  TM=5.921E-01  e=7.045E+00  Toxoplasma gondii ME49

pLDDT: mean 87.54, std 10.38, range [50.38, 98.0]

Radius of gyration: 12.34 Å; Cα contacts (8 Å, |Δi|>4): 95; chains: 1; bounding box: 31×23×35 Å